Protein AF-A0A955PGL4-F1 (afdb_monomer_lite)

Radius of gyration: 37.54 Å; chains: 1; bounding box: 116×36×56 Å

Foldseek 3Di:
DDDDDPDDDDPPPPPDPDDDDDPVVVVVVVVVVVVVCVVVVVVVVVVVVVVVVVVVVVVVVVVVVVQVVVCVVPVDGPDDPPPPPVVCCVVPPPPPDD

pLDDT: mean 82.37, std 14.71, range [50.62, 97.69]

Secondary structure (DSSP, 8-state):
------------------PPPPHHHHHHHHHHHHHHHHHHHHHHHHHHHHHHHHHHHHHHHHHHHHHHHHHHHHSSPPPPS----GGGGGTS------

Sequence (98 aa):
MRMTAMMRATGSGTTRMKRAFTLIELLIVIAIILILVAIALPNFADALLRSKVTKVMADHRALKTALESYQTDYRDYPYSWSYHPPELNAVFHFPEDG

Structure (mmCIF, N/CA/C/O backbone):
data_AF-A0A955PGL4-F1
#
_entry.id   AF-A0A955PGL4-F1
#
loop_
_atom_site.group_PDB
_atom_site.id
_atom_site.type_symbol
_atom_site.label_atom_id
_atom_site.label_alt_id
_atom_site.label_comp_id
_atom_site.label_asym_id
_atom_site.label_entity_id
_atom_site.label_seq_id
_atom_site.pdbx_PDB_ins_code
_atom_site.Cartn_x
_atom_site.Cartn_y
_atom_site.Cartn_z
_atom_site.occupancy
_atom_site.B_iso_or_equiv
_atom_site.auth_seq_id
_atom_site.auth_comp_id
_atom_site.auth_asym_id
_atom_site.auth_atom_id
_atom_site.pdbx_PDB_model_num
ATOM 1 N N . MET A 1 1 ? -87.167 -10.251 10.950 1.00 50.62 1 MET A N 1
ATOM 2 C CA . MET A 1 1 ? -86.437 -11.028 9.924 1.00 50.62 1 MET A CA 1
ATOM 3 C C . MET A 1 1 ? -85.273 -10.165 9.438 1.00 50.62 1 MET A C 1
ATOM 5 O O . MET A 1 1 ? -85.450 -9.346 8.558 1.00 50.62 1 MET A O 1
ATOM 9 N N . ARG A 1 2 ? -84.255 -9.974 10.288 1.00 63.72 2 ARG A N 1
ATOM 10 C CA . ARG A 1 2 ? -82.922 -10.601 10.177 1.00 63.72 2 ARG A CA 1
ATOM 11 C C . ARG A 1 2 ? -82.340 -10.497 8.764 1.00 63.72 2 ARG A C 1
ATOM 13 O O . ARG A 1 2 ? -82.640 -11.351 7.949 1.00 63.72 2 ARG A O 1
ATOM 20 N N . MET A 1 3 ? -81.472 -9.512 8.543 1.00 55.38 3 MET A N 1
ATOM 21 C CA . MET A 1 3 ? -80.237 -9.682 7.765 1.00 55.38 3 MET A CA 1
ATOM 22 C C . MET A 1 3 ? -79.277 -8.541 8.102 1.00 55.38 3 MET A C 1
ATOM 24 O O . MET A 1 3 ? -79.041 -7.593 7.366 1.00 55.38 3 MET A O 1
ATOM 28 N N . THR A 1 4 ? -78.795 -8.645 9.334 1.00 69.38 4 THR A N 1
ATOM 29 C CA . THR A 1 4 ? -77.580 -8.033 9.852 1.00 69.38 4 THR A CA 1
ATOM 30 C C . THR A 1 4 ? -76.361 -8.582 9.103 1.00 69.38 4 THR A C 1
ATOM 32 O O . THR A 1 4 ? -76.396 -9.709 8.618 1.00 69.38 4 THR A O 1
ATOM 35 N N . ALA A 1 5 ? -75.264 -7.829 9.169 1.00 60.78 5 ALA A N 1
ATOM 36 C CA . ALA A 1 5 ? -73.882 -8.255 8.933 1.00 60.78 5 ALA A CA 1
ATOM 37 C C . ALA A 1 5 ? -73.337 -8.098 7.504 1.00 60.78 5 ALA A C 1
ATOM 39 O O . ALA A 1 5 ? -73.081 -9.061 6.789 1.00 60.78 5 ALA A O 1
ATOM 40 N N . MET A 1 6 ? -72.975 -6.858 7.171 1.00 67.50 6 MET A N 1
ATOM 41 C CA . MET A 1 6 ? -71.765 -6.625 6.385 1.00 67.50 6 MET A CA 1
ATOM 42 C C . MET A 1 6 ? -70.586 -6.601 7.370 1.00 67.50 6 MET A C 1
ATOM 44 O O . MET A 1 6 ? -70.261 -5.578 7.971 1.00 67.50 6 MET A O 1
ATOM 48 N N . MET A 1 7 ? -70.012 -7.779 7.625 1.00 68.31 7 MET A N 1
ATOM 49 C CA . MET A 1 7 ? -68.812 -7.938 8.444 1.00 68.31 7 MET A CA 1
ATOM 50 C C . MET A 1 7 ? -67.618 -7.364 7.675 1.00 68.31 7 MET A C 1
ATOM 52 O O . MET A 1 7 ? -67.117 -7.964 6.726 1.00 68.31 7 MET A O 1
ATOM 56 N N . ARG A 1 8 ? -67.196 -6.159 8.063 1.00 70.12 8 ARG A N 1
ATOM 57 C CA . ARG A 1 8 ? -66.001 -5.484 7.551 1.00 70.12 8 ARG A CA 1
ATOM 58 C C . ARG A 1 8 ? -64.771 -6.303 7.943 1.00 70.12 8 ARG A C 1
ATOM 60 O O . ARG A 1 8 ? -64.515 -6.499 9.126 1.00 70.12 8 ARG A O 1
ATOM 67 N N . ALA A 1 9 ? -64.032 -6.775 6.943 1.00 65.75 9 ALA A N 1
ATOM 68 C CA . ALA A 1 9 ? -62.785 -7.501 7.124 1.00 65.75 9 ALA A CA 1
ATOM 69 C C . ALA A 1 9 ? -61.800 -6.688 7.979 1.00 65.75 9 ALA A C 1
ATOM 71 O O . ALA A 1 9 ? -61.424 -5.563 7.640 1.00 65.75 9 ALA A O 1
ATOM 72 N N . THR A 1 10 ? -61.396 -7.273 9.101 1.00 66.06 10 THR A N 1
ATOM 73 C CA . THR A 1 10 ? -60.362 -6.751 9.988 1.00 66.06 10 THR A CA 1
ATOM 74 C C . THR A 1 10 ? -59.010 -6.938 9.303 1.00 66.06 10 THR A C 1
ATOM 76 O O . THR A 1 10 ? -58.523 -8.059 9.172 1.00 66.06 10 THR A O 1
ATOM 79 N N . GLY A 1 11 ? -58.403 -5.848 8.831 1.00 63.19 11 GLY A N 1
ATOM 80 C CA . GLY A 1 11 ? -57.025 -5.860 8.347 1.00 63.19 11 GLY A CA 1
ATOM 81 C C . GLY A 1 11 ? -56.082 -6.208 9.495 1.00 63.19 11 GLY A C 1
ATOM 82 O O . GLY A 1 11 ? -55.846 -5.383 10.375 1.00 63.19 11 GLY A O 1
ATOM 83 N N . SER A 1 12 ? -55.567 -7.438 9.498 1.00 69.75 12 SER A N 1
ATOM 84 C CA . SER A 1 12 ? -54.499 -7.873 10.398 1.00 69.75 12 SER A CA 1
ATOM 85 C C . SER A 1 12 ? -53.207 -7.157 10.004 1.00 69.75 12 SER A C 1
ATOM 87 O O . SER A 1 12 ? -52.459 -7.601 9.133 1.00 69.75 12 SER A O 1
ATOM 89 N N . GLY A 1 13 ? -52.981 -5.981 10.589 1.00 65.50 13 GLY A N 1
ATOM 90 C CA . GLY A 1 13 ? -51.718 -5.269 10.473 1.00 65.50 13 GLY A CA 1
ATOM 91 C C . GLY A 1 13 ? -50.647 -6.012 11.261 1.00 65.50 13 GLY A C 1
ATOM 92 O O . GLY A 1 13 ? -50.540 -5.842 12.472 1.00 65.50 13 GLY A O 1
ATOM 93 N N . THR A 1 14 ? -49.842 -6.832 10.586 1.00 69.88 14 THR A N 1
ATOM 94 C CA . THR A 1 14 ? -48.615 -7.394 11.160 1.00 69.88 14 THR A CA 1
ATOM 95 C C . THR A 1 14 ? -47.662 -6.248 11.496 1.00 69.88 14 THR A C 1
ATOM 97 O O . THR A 1 14 ? -46.977 -5.717 10.617 1.00 69.88 14 THR A O 1
ATOM 100 N N . THR A 1 15 ? -47.624 -5.833 12.760 1.00 66.62 15 THR A N 1
ATOM 101 C CA . THR A 1 15 ? -46.657 -4.867 13.281 1.00 66.62 15 THR A CA 1
ATOM 102 C C . THR A 1 15 ? -45.268 -5.493 13.225 1.00 66.62 15 THR A C 1
ATOM 104 O O . THR A 1 15 ? -44.841 -6.242 14.100 1.00 66.62 15 THR A O 1
ATOM 107 N N . ARG A 1 16 ? -44.541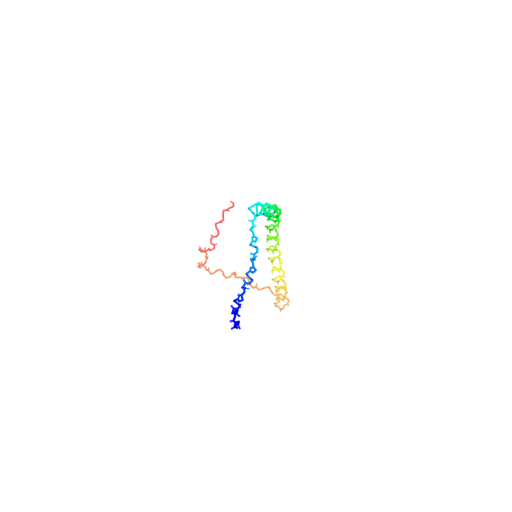 -5.215 12.141 1.00 71.62 16 ARG A N 1
ATOM 108 C CA . ARG A 1 16 ? -43.137 -5.603 12.014 1.00 71.62 16 ARG A CA 1
ATOM 109 C C . ARG A 1 16 ? -42.357 -4.884 13.117 1.00 71.62 16 ARG A C 1
ATOM 111 O O . ARG A 1 16 ? -42.197 -3.666 13.056 1.00 71.62 16 ARG A O 1
ATOM 118 N N . MET A 1 17 ? -41.889 -5.626 14.122 1.00 73.88 17 MET A N 1
ATOM 119 C CA . MET A 1 17 ? -41.023 -5.074 15.164 1.00 73.88 17 MET A CA 1
ATOM 120 C C . MET A 1 17 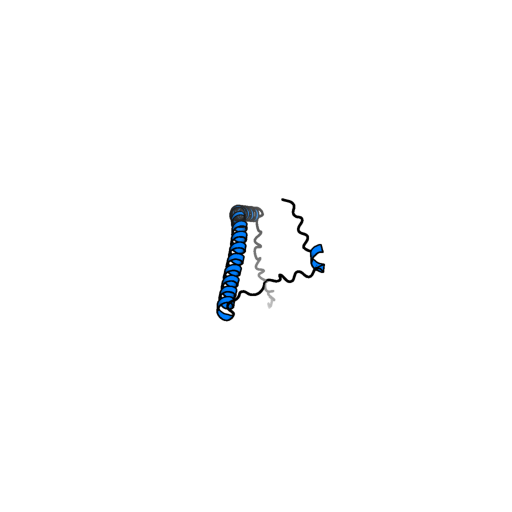? -39.780 -4.470 14.507 1.00 73.88 17 MET A C 1
ATOM 122 O O . MET A 1 17 ? -38.993 -5.175 13.871 1.00 73.88 17 MET A O 1
ATOM 126 N N . LYS A 1 18 ? -39.621 -3.150 14.622 1.00 73.44 18 LYS A N 1
ATOM 127 C CA . LYS A 1 18 ? -38.420 -2.461 14.155 1.00 73.44 18 LYS A CA 1
ATOM 128 C C . LYS A 1 18 ? -37.291 -2.783 15.134 1.00 73.44 18 LYS A C 1
ATOM 130 O O . LYS A 1 18 ? -37.364 -2.404 16.298 1.00 73.44 18 LYS A O 1
ATOM 135 N N . ARG A 1 19 ? -36.267 -3.502 14.669 1.00 78.06 19 ARG A N 1
ATOM 136 C CA . ARG A 1 19 ? -35.024 -3.707 15.425 1.00 78.06 19 ARG A CA 1
ATOM 137 C C . ARG A 1 19 ? -34.266 -2.380 15.452 1.00 78.06 19 ARG A C 1
ATOM 139 O O . ARG A 1 19 ? -33.921 -1.864 14.393 1.00 78.06 19 ARG A O 1
ATOM 146 N N . ALA A 1 20 ? -34.064 -1.820 16.639 1.00 77.75 20 ALA A N 1
ATOM 147 C CA . ALA A 1 20 ? -33.210 -0.657 16.842 1.00 77.75 20 ALA A CA 1
ATOM 148 C C . ALA A 1 20 ? -31.784 -1.137 17.142 1.00 77.75 20 ALA A C 1
ATOM 150 O O . ALA A 1 20 ? -31.603 -2.035 17.960 1.00 77.75 20 ALA A O 1
ATOM 151 N N . PHE A 1 21 ? -30.797 -0.567 16.452 1.00 80.19 21 PHE A N 1
ATOM 152 C CA . PHE A 1 21 ? -29.378 -0.848 16.669 1.00 80.19 21 PHE A CA 1
ATOM 153 C C . PHE A 1 21 ? -28.893 -0.071 17.893 1.00 80.19 21 PHE A C 1
ATOM 155 O O . PHE A 1 21 ? -29.255 1.098 18.062 1.00 80.19 21 PHE A O 1
ATOM 162 N N . THR A 1 22 ? -28.094 -0.696 18.750 1.00 91.81 22 THR A N 1
ATOM 163 C CA . THR A 1 22 ? -27.573 -0.015 19.940 1.00 91.81 22 THR A CA 1
ATOM 164 C C . THR A 1 22 ? -26.276 0.733 19.614 1.00 91.81 22 THR A C 1
ATOM 166 O O . THR A 1 22 ? -25.458 0.276 18.817 1.00 91.81 22 THR A O 1
ATOM 169 N N . LEU A 1 23 ? -26.048 1.894 20.239 1.00 92.12 23 LEU A N 1
ATOM 170 C CA . LEU A 1 23 ? -24.782 2.629 20.073 1.00 92.12 23 LEU A CA 1
ATOM 171 C C . LEU A 1 23 ? -23.580 1.823 20.586 1.00 92.12 23 LEU A C 1
ATOM 173 O O . LEU A 1 23 ? -22.481 1.940 20.052 1.00 92.12 23 LEU A O 1
ATOM 177 N N . ILE A 1 24 ? -23.799 0.978 21.597 1.00 94.62 24 ILE A N 1
ATOM 178 C CA . ILE A 1 24 ? -22.759 0.123 22.169 1.00 94.62 24 ILE A CA 1
ATOM 179 C C . ILE A 1 24 ? -22.340 -1.005 21.217 1.00 94.62 24 ILE A C 1
ATOM 181 O O . ILE A 1 24 ? -21.149 -1.295 21.133 1.00 94.62 24 ILE A O 1
ATOM 185 N N . GLU A 1 25 ? -23.267 -1.586 20.443 1.00 92.25 25 GLU A N 1
ATOM 186 C CA . GLU A 1 25 ? -22.909 -2.541 19.383 1.00 92.25 25 GLU A CA 1
ATOM 187 C C . GLU A 1 25 ? -21.973 -1.900 18.366 1.00 92.25 25 GLU A C 1
ATOM 189 O O . GLU A 1 25 ? -20.937 -2.470 18.033 1.00 92.25 25 GLU A O 1
ATOM 194 N N . LEU A 1 26 ? -22.299 -0.688 17.910 1.00 93.00 26 LEU A N 1
ATOM 195 C CA . LEU A 1 26 ? -21.454 0.013 16.949 1.00 93.00 26 LEU A CA 1
ATOM 196 C C . LEU A 1 26 ? -20.077 0.342 17.546 1.00 93.00 26 LEU A C 1
ATOM 198 O O . LEU A 1 26 ? -19.063 0.193 16.865 1.00 93.00 26 LEU A O 1
ATOM 202 N N . LEU A 1 27 ? -20.034 0.744 18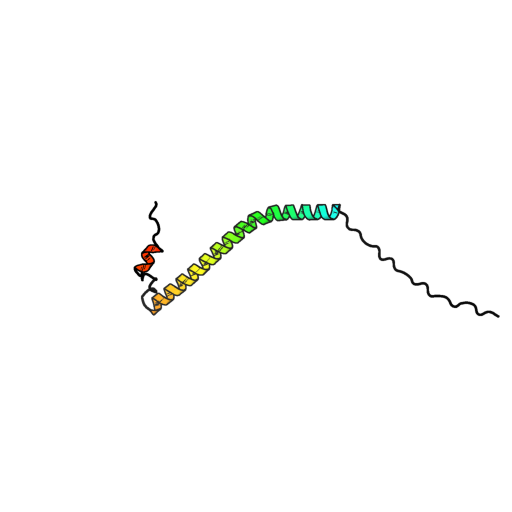.820 1.00 95.69 27 LEU A N 1
ATOM 203 C CA . LEU A 1 27 ? -18.798 1.092 19.523 1.00 95.69 27 LEU A CA 1
ATOM 204 C C . LEU A 1 27 ? -17.827 -0.094 19.615 1.00 95.69 27 LEU A C 1
ATOM 206 O O . LEU A 1 27 ? -16.631 0.059 19.370 1.00 95.69 27 LEU A O 1
ATOM 210 N N . ILE A 1 28 ? -18.334 -1.285 19.933 1.00 96.00 28 ILE A N 1
ATOM 211 C CA . ILE A 1 28 ? -17.504 -2.494 20.016 1.00 96.00 28 ILE A CA 1
ATOM 212 C C . ILE A 1 28 ? -16.985 -2.881 18.627 1.00 96.00 28 ILE A C 1
ATOM 214 O O . ILE A 1 28 ? -15.820 -3.254 18.484 1.00 96.00 28 ILE A O 1
ATOM 218 N N . VAL A 1 29 ? -17.810 -2.738 17.586 1.00 96.06 29 VAL A N 1
ATOM 219 C CA . VAL A 1 29 ? -17.404 -3.042 16.206 1.00 96.06 29 VAL A CA 1
ATOM 220 C C . VAL A 1 29 ? -16.252 -2.145 15.760 1.00 96.06 29 VAL A C 1
ATOM 222 O O . VAL A 1 29 ? -15.243 -2.654 15.270 1.00 96.06 29 VAL A O 1
ATOM 225 N N . ILE A 1 30 ? -16.350 -0.829 15.970 1.00 97.19 30 ILE A N 1
ATOM 226 C CA . ILE A 1 30 ? -15.255 0.076 15.595 1.00 97.19 30 ILE A CA 1
ATOM 227 C C . ILE A 1 30 ? -13.997 -0.183 16.429 1.00 97.19 30 ILE A C 1
ATOM 229 O O . ILE A 1 30 ? -12.899 -0.122 15.884 1.00 97.19 30 ILE A O 1
ATOM 233 N N . ALA A 1 31 ? -14.135 -0.546 17.709 1.00 97.19 31 ALA A N 1
ATOM 234 C CA . ALA A 1 31 ? -12.994 -0.890 18.552 1.00 97.19 31 ALA A CA 1
ATOM 235 C C . ALA A 1 31 ? -12.221 -2.095 17.988 1.00 97.19 31 ALA A C 1
ATOM 237 O O . ALA A 1 31 ? -10.997 -2.045 17.874 1.00 97.19 31 ALA A O 1
ATOM 238 N N . ILE A 1 32 ? -12.927 -3.145 17.559 1.00 97.25 32 ILE A N 1
ATOM 239 C CA . ILE A 1 32 ? -12.301 -4.325 16.947 1.00 97.25 32 ILE A CA 1
ATOM 240 C C . ILE A 1 32 ? -11.650 -3.965 15.604 1.00 97.25 32 ILE A C 1
ATOM 242 O O . ILE A 1 32 ? -10.512 -4.364 15.356 1.00 97.25 32 ILE A O 1
ATOM 246 N N . ILE A 1 33 ? -12.322 -3.176 14.755 1.00 97.38 33 ILE A N 1
ATOM 247 C CA . ILE A 1 33 ? -11.760 -2.730 13.467 1.00 97.38 33 ILE A CA 1
ATOM 248 C C . ILE A 1 33 ? -10.448 -1.964 13.685 1.00 97.38 33 ILE A C 1
ATOM 250 O O . ILE A 1 33 ? -9.473 -2.222 12.983 1.00 97.38 33 ILE A O 1
ATOM 254 N N . LEU A 1 34 ? -10.391 -1.070 14.676 1.00 97.62 34 LEU A N 1
ATOM 255 C CA . LEU A 1 34 ? -9.185 -0.297 14.979 1.00 97.62 34 LEU A CA 1
ATOM 256 C C . LEU A 1 34 ? -8.020 -1.185 15.435 1.00 97.62 34 LEU A C 1
ATOM 258 O O . LEU A 1 34 ? -6.891 -0.953 15.005 1.00 97.62 34 LEU A O 1
ATOM 262 N N . ILE A 1 35 ? -8.282 -2.226 16.232 1.00 96.81 35 ILE A N 1
ATOM 263 C CA . ILE A 1 35 ? -7.255 -3.201 16.638 1.00 96.81 35 ILE A CA 1
ATOM 264 C C . ILE A 1 35 ? -6.696 -3.936 15.411 1.00 96.81 35 ILE A C 1
ATOM 266 O O . ILE A 1 35 ? -5.480 -4.048 15.257 1.00 96.81 35 ILE A O 1
ATOM 270 N N . LEU A 1 36 ? -7.569 -4.400 14.510 1.00 97.12 36 LEU A N 1
ATOM 271 C CA . LEU A 1 36 ? -7.148 -5.095 13.289 1.00 97.12 36 LEU A CA 1
ATOM 272 C C . LEU A 1 36 ? -6.326 -4.181 12.370 1.00 97.12 36 LEU A C 1
ATOM 274 O O . LEU A 1 36 ? -5.272 -4.582 11.878 1.00 97.12 36 LEU A O 1
ATOM 278 N N . VAL A 1 37 ? -6.785 -2.946 12.163 1.00 96.62 37 VAL A N 1
ATOM 279 C CA . VAL A 1 37 ? -6.119 -1.949 11.312 1.00 96.62 37 VAL A CA 1
ATOM 280 C C . VAL A 1 37 ? -4.751 -1.562 11.875 1.00 96.62 37 VAL A C 1
ATOM 282 O O . VAL A 1 37 ? -3.793 -1.474 11.108 1.00 96.62 37 VAL A O 1
ATOM 285 N N . ALA A 1 38 ? -4.629 -1.398 13.196 1.00 95.62 38 ALA A N 1
ATOM 286 C CA . ALA A 1 38 ? -3.360 -1.074 13.846 1.00 95.62 38 ALA A CA 1
ATOM 287 C C . ALA A 1 38 ? -2.271 -2.130 13.583 1.00 95.62 38 ALA A C 1
ATOM 289 O O . ALA A 1 38 ? -1.110 -1.776 13.394 1.00 95.62 38 ALA A O 1
ATOM 290 N N . ILE A 1 39 ? -2.643 -3.413 13.523 1.00 94.81 39 ILE A N 1
ATOM 291 C CA . ILE A 1 39 ? -1.710 -4.512 13.226 1.00 94.81 39 ILE A CA 1
ATOM 292 C C . ILE A 1 39 ? -1.484 -4.657 11.711 1.00 94.81 39 ILE A C 1
ATOM 294 O O . ILE A 1 39 ? -0.370 -4.940 11.271 1.00 94.81 39 ILE A O 1
ATOM 298 N N . ALA A 1 40 ? -2.519 -4.454 10.892 1.00 95.00 40 ALA A N 1
ATOM 299 C CA . ALA A 1 40 ? -2.458 -4.691 9.449 1.00 95.00 40 ALA A CA 1
ATOM 300 C C . ALA A 1 40 ? -1.726 -3.588 8.661 1.00 95.00 40 ALA A C 1
ATOM 302 O O . ALA A 1 40 ? -0.974 -3.895 7.731 1.00 95.00 40 ALA A O 1
ATOM 303 N N . LEU A 1 41 ? -1.926 -2.314 9.014 1.00 93.38 41 LEU A N 1
ATOM 304 C CA . LEU A 1 41 ? -1.345 -1.173 8.297 1.00 93.38 41 LEU A CA 1
ATOM 305 C C . LEU A 1 41 ? 0.191 -1.158 8.210 1.00 93.38 41 LEU A C 1
ATOM 307 O O . LEU A 1 41 ? 0.685 -0.925 7.103 1.00 93.38 41 LEU A O 1
ATOM 311 N N . PRO A 1 42 ? 0.970 -1.394 9.288 1.00 89.31 42 PRO A N 1
ATOM 312 C CA . PRO A 1 42 ? 2.430 -1.338 9.188 1.00 89.31 42 PRO A CA 1
ATOM 313 C C . PRO A 1 42 ? 2.971 -2.373 8.193 1.00 89.31 42 PRO A C 1
ATOM 315 O O . PRO A 1 42 ? 3.784 -2.046 7.333 1.00 89.31 42 PRO A O 1
ATOM 318 N N . ASN A 1 43 ? 2.439 -3.598 8.224 1.00 94.19 43 ASN A N 1
ATOM 319 C CA . ASN A 1 43 ? 2.822 -4.654 7.287 1.00 94.19 43 ASN A CA 1
ATOM 320 C C . ASN A 1 43 ? 2.403 -4.342 5.836 1.00 94.19 43 ASN A C 1
ATOM 322 O O . ASN A 1 43 ? 3.085 -4.729 4.886 1.00 94.19 43 ASN A O 1
ATOM 326 N N . PHE A 1 44 ? 1.289 -3.631 5.643 1.00 93.50 44 PHE A N 1
ATOM 327 C CA . PHE A 1 44 ? 0.804 -3.268 4.312 1.00 93.50 44 PHE A CA 1
ATOM 328 C C . PHE A 1 44 ? 1.752 -2.304 3.582 1.00 93.50 44 PHE A C 1
ATOM 330 O O . PHE A 1 44 ? 2.019 -2.496 2.394 1.00 93.50 44 PHE A O 1
ATOM 337 N N . ALA A 1 45 ? 2.308 -1.307 4.278 1.00 90.81 45 ALA A N 1
ATOM 338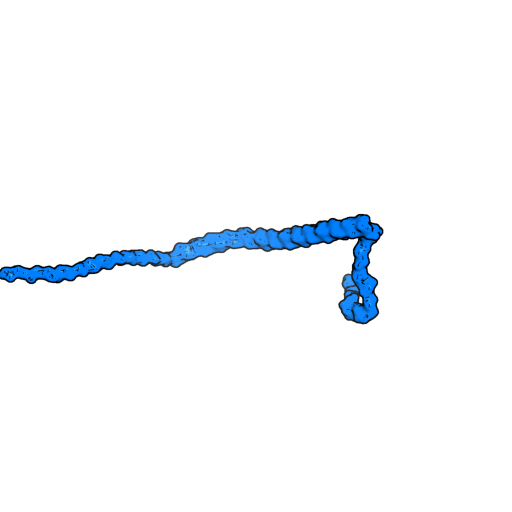 C CA . ALA A 1 45 ? 3.257 -0.364 3.682 1.00 90.81 45 ALA A CA 1
ATOM 339 C C . ALA A 1 45 ? 4.533 -1.067 3.178 1.00 90.81 45 ALA A C 1
ATOM 341 O O . ALA A 1 45 ? 4.954 -0.855 2.037 1.00 90.81 45 ALA A O 1
ATOM 342 N N . ASP A 1 46 ? 5.092 -1.972 3.982 1.00 92.50 46 ASP A N 1
ATOM 343 C CA . ASP A 1 46 ? 6.264 -2.766 3.602 1.00 92.50 46 ASP A CA 1
ATOM 344 C C . ASP A 1 46 ? 5.970 -3.701 2.425 1.00 92.50 46 ASP A C 1
ATOM 346 O O . ASP A 1 46 ? 6.786 -3.836 1.508 1.00 92.50 46 ASP A O 1
ATOM 350 N N . ALA A 1 47 ? 4.788 -4.323 2.404 1.00 94.50 47 ALA A N 1
ATOM 351 C CA . ALA A 1 47 ? 4.359 -5.163 1.291 1.00 94.50 47 ALA A CA 1
ATOM 352 C C . ALA A 1 47 ? 4.259 -4.369 -0.025 1.00 94.50 47 ALA A C 1
ATOM 354 O O . ALA A 1 47 ? 4.669 -4.867 -1.077 1.00 94.50 47 ALA A O 1
ATOM 355 N N . LEU A 1 48 ? 3.782 -3.119 0.023 1.00 95.12 48 LEU A N 1
ATOM 356 C CA . LEU A 1 48 ? 3.745 -2.230 -1.143 1.00 95.12 48 LEU A CA 1
ATOM 357 C C . LEU A 1 48 ? 5.144 -1.846 -1.636 1.00 95.12 48 LEU A C 1
ATOM 359 O O . LEU A 1 48 ? 5.378 -1.783 -2.842 1.00 95.12 48 LEU A O 1
ATOM 363 N N . LEU A 1 49 ? 6.089 -1.584 -0.734 1.00 95.56 49 LEU A N 1
ATOM 364 C CA . LEU A 1 49 ? 7.471 -1.301 -1.130 1.00 95.56 49 LEU A CA 1
ATOM 365 C C . LEU A 1 49 ? 8.122 -2.530 -1.770 1.00 95.56 49 LEU A C 1
ATOM 367 O O . LEU A 1 49 ? 8.711 -2.431 -2.849 1.00 95.56 49 LEU A O 1
ATOM 371 N N . ARG A 1 50 ? 7.951 -3.707 -1.163 1.00 95.12 50 ARG A N 1
ATOM 372 C CA . ARG A 1 50 ? 8.457 -4.974 -1.709 1.00 95.12 50 ARG A CA 1
ATOM 373 C C . ARG A 1 50 ? 7.846 -5.291 -3.070 1.00 95.12 50 ARG A C 1
ATOM 375 O O . ARG A 1 50 ? 8.572 -5.751 -3.951 1.00 95.12 50 ARG A O 1
ATOM 382 N N . SER A 1 51 ? 6.555 -5.023 -3.279 1.00 96.00 51 SER A N 1
ATOM 383 C CA . SER A 1 51 ? 5.911 -5.247 -4.579 1.00 96.00 51 SER A CA 1
ATOM 384 C C . SER A 1 51 ? 6.468 -4.316 -5.659 1.00 96.00 51 SER A C 1
ATOM 386 O O . SER A 1 51 ? 6.766 -4.780 -6.760 1.00 96.00 51 SER A O 1
ATOM 388 N N . LYS A 1 52 ? 6.714 -3.039 -5.335 1.00 96.81 52 LYS A N 1
ATOM 389 C CA . LYS A 1 52 ? 7.367 -2.081 -6.245 1.00 96.81 52 LYS A CA 1
ATOM 390 C C . LYS A 1 52 ? 8.780 -2.522 -6.619 1.00 96.81 52 LYS A C 1
ATOM 392 O O . LYS A 1 52 ? 9.101 -2.561 -7.803 1.00 96.81 52 LYS A O 1
ATOM 397 N N . VAL A 1 53 ? 9.600 -2.902 -5.637 1.00 97.19 53 VAL A N 1
ATOM 398 C CA . VAL A 1 53 ? 10.964 -3.401 -5.890 1.00 97.19 53 VAL A CA 1
ATOM 399 C C . VAL A 1 53 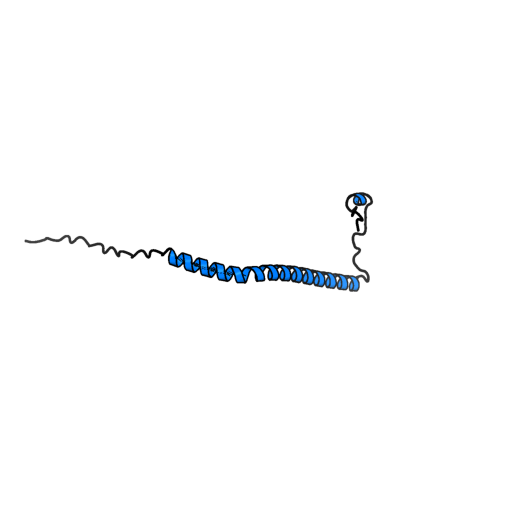? 10.921 -4.667 -6.743 1.00 97.19 53 VAL A C 1
ATOM 401 O O . VAL A 1 53 ? 11.650 -4.774 -7.722 1.00 97.19 53 VAL A O 1
ATOM 404 N N . THR A 1 54 ? 10.025 -5.603 -6.426 1.00 97.38 54 THR A N 1
ATOM 405 C CA . THR A 1 54 ? 9.863 -6.845 -7.195 1.00 97.38 54 THR A CA 1
ATOM 406 C C . THR A 1 54 ? 9.481 -6.561 -8.645 1.00 97.38 54 THR A C 1
ATOM 408 O O . THR A 1 54 ? 10.037 -7.182 -9.548 1.00 97.38 54 THR A O 1
ATOM 411 N N . LYS A 1 55 ? 8.585 -5.595 -8.879 1.00 97.19 55 LYS A N 1
ATOM 412 C CA . LYS A 1 55 ? 8.201 -5.165 -10.225 1.00 97.19 55 LYS A CA 1
ATOM 413 C C . LYS A 1 55 ? 9.397 -4.612 -10.999 1.00 97.19 55 LYS A C 1
ATOM 415 O O . LYS A 1 55 ? 9.685 -5.106 -12.080 1.00 97.19 55 LYS A O 1
ATOM 420 N N . VAL A 1 56 ? 10.138 -3.670 -10.417 1.00 97.38 56 VAL A N 1
ATOM 421 C CA . VAL A 1 56 ? 11.330 -3.089 -11.063 1.00 97.38 56 VAL A CA 1
ATOM 422 C C . VAL A 1 56 ? 12.377 -4.163 -11.368 1.00 97.38 56 VAL A C 1
ATOM 424 O O . VAL A 1 56 ? 12.974 -4.162 -12.439 1.00 97.38 56 VAL A O 1
ATOM 427 N N . MET A 1 57 ? 12.575 -5.122 -10.462 1.00 97.38 57 MET A N 1
ATOM 428 C CA . MET A 1 57 ? 13.496 -6.240 -10.688 1.00 97.38 57 MET A CA 1
ATOM 429 C C . MET A 1 57 ? 13.026 -7.164 -11.816 1.00 97.38 57 MET A C 1
ATOM 431 O O . MET A 1 57 ? 13.855 -7.670 -12.573 1.00 97.38 57 MET A O 1
ATOM 435 N N . ALA A 1 58 ? 11.717 -7.390 -11.950 1.00 97.69 58 ALA A N 1
ATOM 436 C CA . ALA A 1 58 ? 11.154 -8.139 -13.069 1.00 97.69 58 ALA A CA 1
ATOM 437 C C . ALA A 1 58 ? 11.354 -7.391 -14.396 1.00 97.69 58 ALA A C 1
ATOM 439 O O . ALA A 1 58 ? 11.833 -7.992 -15.358 1.00 97.69 58 ALA A O 1
ATOM 440 N N . ASP A 1 59 ? 11.090 -6.084 -14.412 1.00 97.19 59 ASP A N 1
ATOM 441 C CA . ASP A 1 59 ? 11.296 -5.225 -15.581 1.00 97.19 59 ASP A CA 1
ATOM 442 C C . ASP A 1 59 ? 12.779 -5.227 -16.005 1.00 97.19 59 ASP A C 1
ATOM 444 O O . ASP A 1 59 ? 13.093 -5.433 -17.176 1.00 97.19 59 ASP A O 1
ATOM 448 N N . HIS A 1 60 ? 13.717 -5.123 -15.056 1.00 96.50 60 HIS A N 1
ATOM 449 C CA . HIS A 1 60 ? 15.156 -5.218 -15.334 1.00 96.50 60 HIS A CA 1
ATOM 450 C C . HIS A 1 60 ? 15.568 -6.563 -15.937 1.00 96.50 60 HIS A C 1
ATOM 452 O O . HIS A 1 60 ? 16.396 -6.604 -16.846 1.00 96.50 60 HIS A O 1
ATOM 458 N N . ARG A 1 61 ? 15.012 -7.675 -15.445 1.00 96.75 61 ARG A N 1
ATOM 459 C CA . ARG A 1 61 ? 15.284 -9.007 -16.011 1.00 96.75 61 ARG A CA 1
ATOM 460 C C . ARG A 1 61 ? 14.748 -9.120 -17.434 1.00 96.75 61 ARG A C 1
ATOM 462 O O . ARG A 1 61 ? 15.435 -9.682 -18.287 1.00 96.75 61 ARG A O 1
ATOM 469 N N . ALA A 1 62 ? 13.564 -8.566 -17.696 1.00 97.06 62 ALA A N 1
ATOM 470 C CA . ALA A 1 62 ? 12.986 -8.522 -19.034 1.00 97.06 62 ALA A CA 1
ATOM 471 C C . ALA A 1 62 ? 13.862 -7.700 -19.992 1.00 97.06 62 ALA A C 1
ATOM 473 O O . ALA A 1 62 ? 14.203 -8.183 -21.070 1.00 97.06 62 ALA A O 1
ATOM 474 N N . LEU A 1 63 ? 14.310 -6.512 -19.568 1.00 95.12 63 LEU A N 1
ATOM 475 C CA . LEU A 1 63 ? 15.227 -5.675 -20.348 1.00 95.12 63 LEU A CA 1
ATOM 476 C C . LEU A 1 63 ? 16.560 -6.374 -20.606 1.00 95.12 63 LEU A C 1
ATOM 478 O O . LEU A 1 63 ? 17.007 -6.419 -21.746 1.00 95.12 63 LEU A O 1
ATOM 482 N N . LYS A 1 64 ? 17.176 -6.964 -19.577 1.00 94.44 64 LYS A N 1
ATOM 483 C CA . LYS A 1 64 ? 18.422 -7.723 -19.725 1.00 94.44 64 LYS A CA 1
ATOM 484 C C . LYS A 1 64 ? 18.271 -8.833 -20.766 1.00 94.44 64 LYS A C 1
ATOM 486 O O . LYS A 1 64 ? 19.100 -8.932 -21.659 1.00 94.44 64 LYS A O 1
ATOM 491 N N . THR A 1 65 ? 17.192 -9.607 -20.684 1.00 96.31 65 THR A N 1
ATOM 492 C CA . THR A 1 65 ? 16.912 -10.688 -21.642 1.00 96.31 65 THR A CA 1
ATOM 493 C C . THR A 1 65 ? 16.757 -10.143 -23.064 1.00 96.31 65 THR A C 1
ATOM 495 O O . THR A 1 65 ? 17.305 -10.705 -24.007 1.00 96.31 65 THR A O 1
ATOM 498 N N . ALA A 1 66 ? 16.051 -9.021 -23.230 1.00 93.50 66 ALA A N 1
ATOM 499 C CA . ALA A 1 66 ? 15.895 -8.374 -24.531 1.00 93.50 66 ALA A CA 1
ATOM 500 C C . ALA A 1 66 ? 17.235 -7.869 -25.094 1.00 93.50 66 ALA A C 1
ATOM 502 O O . ALA A 1 66 ? 17.504 -8.033 -26.281 1.00 93.50 66 ALA A O 1
ATOM 503 N N . LEU A 1 67 ? 18.093 -7.298 -24.244 1.00 92.62 67 LEU A N 1
ATOM 504 C CA . LEU A 1 67 ? 19.427 -6.837 -24.628 1.00 92.62 67 LEU A CA 1
ATOM 505 C C . LEU A 1 67 ? 20.354 -8.000 -24.997 1.00 92.62 67 LEU A C 1
ATOM 507 O O . LEU A 1 67 ? 21.071 -7.906 -25.988 1.00 92.62 67 LEU A O 1
ATOM 511 N N . GLU A 1 68 ? 20.322 -9.101 -24.245 1.00 93.06 68 GLU A N 1
ATOM 512 C CA . GLU A 1 68 ? 21.080 -10.321 -24.557 1.00 93.06 68 GLU A CA 1
ATOM 513 C C . GLU A 1 68 ? 20.618 -10.944 -25.883 1.00 93.06 68 GLU A C 1
ATOM 515 O O . GLU A 1 68 ? 21.448 -11.370 -26.690 1.00 93.06 68 GLU A O 1
ATOM 520 N N . SER A 1 69 ? 19.307 -10.938 -26.153 1.00 93.94 69 SER A N 1
ATOM 521 C CA . SER A 1 69 ? 18.755 -11.359 -27.447 1.00 93.94 69 SER A CA 1
ATOM 522 C C . SER A 1 69 ? 19.255 -10.463 -28.579 1.00 93.94 69 SER A C 1
ATOM 524 O O . SER A 1 69 ? 19.763 -10.964 -29.577 1.00 93.94 69 SER A O 1
ATOM 526 N N . TYR A 1 70 ? 19.192 -9.140 -28.404 1.00 92.00 70 TYR A N 1
ATOM 527 C CA . TYR A 1 70 ? 19.677 -8.190 -29.403 1.00 92.00 70 TYR A CA 1
ATOM 528 C C . TYR A 1 70 ? 21.178 -8.363 -29.672 1.00 92.00 70 TYR A C 1
ATOM 530 O O . TYR A 1 70 ? 21.598 -8.406 -30.826 1.00 92.00 70 TYR A O 1
ATOM 538 N N . GLN A 1 71 ? 21.990 -8.524 -28.624 1.00 91.06 71 GLN A N 1
ATOM 539 C CA . GLN A 1 71 ? 23.422 -8.775 -28.776 1.00 91.06 71 GLN A CA 1
ATOM 540 C C . GLN A 1 71 ? 23.691 -10.084 -29.523 1.00 91.06 71 GLN A C 1
ATOM 542 O O . GLN A 1 71 ? 24.623 -10.153 -30.321 1.00 91.06 71 GLN A O 1
ATOM 547 N N . THR A 1 72 ? 22.887 -11.119 -29.286 1.00 93.75 72 THR A N 1
ATOM 548 C CA . THR A 1 72 ? 23.021 -12.398 -29.993 1.00 93.75 72 THR A CA 1
ATOM 549 C C . THR A 1 72 ? 22.757 -12.233 -31.492 1.00 93.75 72 THR A C 1
ATOM 551 O O . THR A 1 72 ? 23.513 -12.769 -32.303 1.00 93.75 72 THR A O 1
ATOM 554 N N . ASP A 1 73 ? 21.750 -11.439 -31.859 1.00 94.06 73 ASP A N 1
ATOM 555 C CA . ASP A 1 73 ? 21.337 -11.238 -33.251 1.00 94.06 73 ASP A CA 1
ATOM 556 C C . ASP A 1 73 ? 22.257 -10.268 -34.014 1.00 94.06 73 ASP A C 1
ATOM 558 O O . ASP A 1 73 ? 22.627 -10.519 -35.164 1.00 94.06 73 ASP A O 1
ATOM 562 N N . TYR A 1 74 ? 22.656 -9.166 -33.375 1.00 89.00 74 TYR A N 1
ATOM 563 C CA . TYR A 1 74 ? 23.363 -8.049 -34.017 1.00 89.00 74 TYR A CA 1
ATOM 564 C C . TYR A 1 74 ? 24.840 -7.937 -33.625 1.00 89.00 74 TYR A C 1
ATOM 566 O O . TYR A 1 74 ? 25.558 -7.104 -34.177 1.00 89.00 74 TYR A O 1
ATOM 574 N N . ARG A 1 75 ? 25.321 -8.790 -32.708 1.00 86.81 75 ARG A N 1
ATOM 575 C CA . ARG A 1 75 ? 26.701 -8.812 -32.172 1.00 86.81 75 ARG A CA 1
ATOM 576 C C . ARG A 1 75 ? 27.148 -7.510 -31.501 1.00 86.81 75 ARG A C 1
ATOM 578 O O . ARG A 1 75 ? 28.335 -7.347 -31.229 1.00 86.81 75 ARG A O 1
ATOM 585 N N . ASP A 1 76 ? 26.205 -6.626 -31.203 1.00 83.62 76 ASP A N 1
ATOM 586 C CA . ASP A 1 76 ? 26.409 -5.341 -30.543 1.00 83.62 76 ASP A CA 1
ATOM 587 C C . ASP A 1 76 ? 25.205 -5.045 -29.634 1.00 83.62 76 ASP A C 1
ATOM 589 O O . ASP A 1 76 ? 24.141 -5.637 -29.817 1.00 83.62 76 ASP A O 1
ATOM 593 N N . TYR A 1 77 ? 25.351 -4.160 -28.649 1.00 82.38 77 TYR A N 1
ATOM 594 C CA . TYR A 1 77 ? 24.216 -3.679 -27.850 1.00 82.38 77 TYR A CA 1
ATOM 595 C C . TYR A 1 77 ? 23.548 -2.473 -28.534 1.00 82.38 77 TYR A C 1
ATOM 597 O O . TYR A 1 77 ? 24.201 -1.768 -29.303 1.00 82.38 77 TYR A O 1
ATOM 605 N N . PRO A 1 78 ? 22.255 -2.193 -28.278 1.00 81.19 78 PRO A N 1
ATOM 606 C CA . PRO A 1 78 ? 21.613 -1.002 -28.821 1.00 81.19 78 PRO A CA 1
ATOM 607 C C . PRO A 1 78 ? 22.350 0.248 -28.332 1.00 81.19 78 PRO A C 1
ATOM 609 O O . PRO A 1 78 ? 22.593 0.387 -27.131 1.00 81.19 78 PRO A O 1
ATOM 612 N N . TYR A 1 79 ? 22.685 1.165 -29.242 1.00 72.88 79 TYR A N 1
ATOM 613 C CA . TYR A 1 79 ? 23.296 2.439 -28.874 1.00 72.88 79 TYR A CA 1
ATOM 614 C C . TYR A 1 79 ? 22.389 3.174 -27.879 1.00 72.88 79 TYR A C 1
ATOM 616 O O . TYR A 1 79 ? 21.223 3.450 -28.167 1.00 72.88 79 TYR A O 1
ATOM 624 N N . SER A 1 80 ? 22.916 3.496 -26.695 1.00 69.19 80 SER A N 1
ATOM 625 C CA . SER A 1 80 ? 22.274 4.470 -25.816 1.00 69.19 80 SER A CA 1
ATOM 626 C C . SER A 1 80 ? 22.296 5.841 -26.490 1.00 69.19 80 SER A C 1
ATOM 628 O O . SER A 1 80 ? 23.155 6.108 -27.328 1.00 69.19 80 SER A O 1
ATOM 630 N N . TRP A 1 81 ? 21.361 6.714 -26.114 1.00 56.28 81 TRP A N 1
ATOM 631 C CA . TRP A 1 81 ? 21.200 8.100 -26.571 1.00 56.28 81 TRP A CA 1
ATOM 632 C C . TRP A 1 81 ? 22.390 9.020 -26.222 1.00 56.28 81 TRP A C 1
ATOM 634 O O . TRP A 1 81 ? 22.220 10.104 -25.683 1.00 56.28 81 TRP A O 1
ATOM 644 N N . SER A 1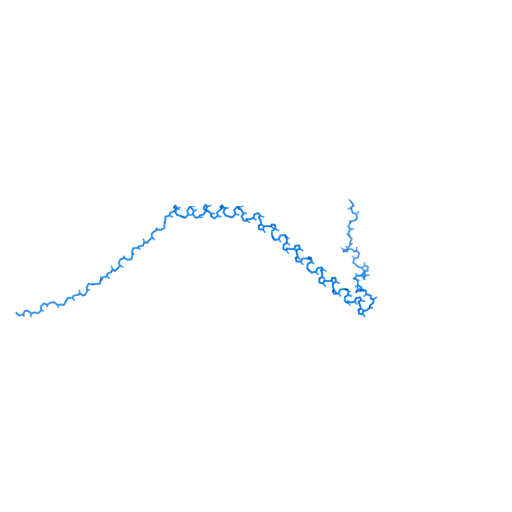 82 ? 23.615 8.618 -26.542 1.00 58.22 82 SER A N 1
ATOM 645 C CA . SER A 1 82 ? 24.830 9.426 -26.457 1.00 58.22 82 SER A CA 1
ATOM 646 C C . SER A 1 82 ? 25.011 10.289 -27.711 1.00 58.22 82 SER A C 1
ATOM 648 O O . SER A 1 82 ? 26.130 10.638 -28.075 1.00 58.22 82 SER A O 1
ATOM 650 N N . TYR A 1 83 ? 23.910 10.659 -28.372 1.00 60.66 83 TYR A N 1
ATOM 651 C CA . TYR A 1 83 ? 23.867 11.892 -29.143 1.00 60.66 83 TYR A CA 1
ATOM 652 C C . TYR A 1 83 ? 23.517 12.989 -28.137 1.00 60.66 83 TYR A C 1
ATOM 654 O O . TYR A 1 83 ? 22.356 13.153 -27.775 1.00 60.66 83 TYR A O 1
ATOM 662 N N . HIS A 1 84 ? 24.537 13.668 -27.612 1.00 61.88 84 HIS A N 1
ATOM 663 C CA . HIS A 1 84 ? 24.382 14.886 -26.820 1.00 61.88 84 HIS A CA 1
ATOM 664 C C . HIS A 1 84 ? 24.420 16.053 -27.815 1.00 61.88 84 HIS A C 1
ATOM 666 O O . HIS A 1 84 ? 25.511 16.505 -28.175 1.00 61.88 84 HIS A O 1
ATOM 672 N N . PRO A 1 85 ? 23.280 16.508 -28.361 1.00 62.25 85 PRO A N 1
ATOM 673 C CA . PRO A 1 85 ? 23.292 17.720 -29.154 1.00 62.25 85 PRO A CA 1
ATOM 674 C C . PRO A 1 85 ? 23.756 18.878 -28.249 1.00 62.25 85 PRO A C 1
ATOM 676 O O . PRO A 1 85 ? 23.335 18.950 -27.088 1.00 62.25 85 PRO A O 1
ATOM 679 N N . PRO A 1 86 ? 24.643 19.767 -28.733 1.00 66.00 86 PRO A N 1
ATOM 680 C CA . PRO A 1 86 ? 25.244 20.811 -27.906 1.00 66.00 86 PRO A CA 1
ATOM 681 C C . PRO A 1 86 ? 24.210 21.727 -27.228 1.00 66.00 86 PRO A C 1
ATOM 683 O O . PRO A 1 86 ? 24.494 22.269 -26.161 1.00 66.00 86 PRO A O 1
ATOM 686 N N . GLU A 1 87 ? 22.995 21.850 -27.779 1.00 66.12 87 GLU A N 1
ATOM 687 C CA . GLU A 1 87 ? 21.876 22.570 -27.154 1.00 66.12 87 GLU A CA 1
ATOM 688 C C . GLU A 1 87 ? 21.371 21.984 -25.819 1.00 66.12 87 GLU A C 1
ATOM 690 O O . GLU A 1 87 ? 20.781 22.717 -25.024 1.00 66.12 87 GLU A O 1
ATOM 695 N N . LEU A 1 88 ? 21.612 20.702 -25.520 1.00 64.88 88 LEU A N 1
ATOM 696 C CA . LEU A 1 88 ? 21.151 20.064 -24.276 1.00 64.88 88 LEU A CA 1
ATOM 697 C C . LEU A 1 88 ? 22.160 20.163 -23.120 1.00 64.88 88 LEU A C 1
ATOM 699 O O . LEU A 1 88 ? 21.822 19.798 -21.992 1.00 64.88 88 LEU A O 1
ATOM 703 N N . ASN A 1 89 ? 23.351 20.735 -23.350 1.00 65.62 89 ASN A N 1
ATOM 704 C CA . ASN A 1 89 ? 24.325 21.009 -22.282 1.00 65.62 89 ASN A CA 1
ATOM 705 C C . ASN A 1 89 ? 23.764 21.931 -21.185 1.00 65.62 89 ASN A C 1
ATOM 707 O O . ASN A 1 89 ? 24.203 21.853 -20.043 1.00 65.62 89 ASN A O 1
ATOM 711 N N . ALA A 1 90 ? 22.781 22.777 -21.508 1.00 65.00 90 ALA A N 1
ATOM 712 C CA . ALA A 1 90 ? 22.116 23.645 -20.536 1.00 65.00 90 ALA A CA 1
ATOM 713 C C . ALA A 1 90 ? 21.028 22.929 -19.708 1.00 65.00 90 ALA A C 1
ATOM 715 O O . ALA A 1 90 ? 20.637 23.430 -18.658 1.00 65.00 90 ALA A O 1
ATOM 716 N N . VAL A 1 91 ? 20.528 21.777 -20.172 1.00 66.75 91 VAL A N 1
ATOM 717 C CA . VAL A 1 91 ? 19.447 21.010 -19.519 1.00 66.75 91 VAL A CA 1
ATOM 718 C C . VAL A 1 91 ? 20.012 19.909 -18.624 1.00 66.75 91 VAL A C 1
ATOM 720 O O . VAL A 1 91 ? 19.478 19.653 -17.549 1.00 66.75 91 VAL A O 1
ATOM 723 N N . PHE A 1 92 ? 21.115 19.290 -19.045 1.00 65.75 92 PHE A N 1
ATOM 724 C CA . PHE A 1 92 ? 21.827 18.252 -18.295 1.00 65.75 92 PHE A CA 1
ATOM 725 C C . PHE A 1 92 ? 23.062 18.791 -17.564 1.00 65.75 92 PHE A C 1
ATOM 727 O O . PHE A 1 92 ? 24.001 18.041 -17.309 1.00 65.75 92 PHE A O 1
ATOM 734 N N . HIS A 1 93 ? 23.083 20.085 -17.222 1.00 64.25 93 HIS A N 1
ATOM 735 C CA . HIS A 1 93 ? 24.061 20.608 -16.273 1.00 64.25 93 HIS A CA 1
ATOM 736 C C . HIS A 1 93 ? 23.712 20.072 -14.882 1.00 64.25 93 HIS A C 1
ATOM 738 O O . HIS A 1 93 ? 23.042 20.730 -14.089 1.00 64.25 93 HIS A O 1
ATOM 744 N N . PHE A 1 94 ? 24.102 18.826 -14.629 1.00 65.75 94 PHE A N 1
ATOM 745 C CA . PHE A 1 94 ? 24.137 18.268 -13.292 1.00 65.75 94 PHE A CA 1
ATOM 746 C C . PHE A 1 94 ? 25.207 19.056 -12.539 1.00 65.75 94 PHE A C 1
ATOM 748 O O . PHE A 1 94 ? 26.362 19.051 -12.974 1.00 65.75 94 PHE A O 1
ATOM 755 N N . PRO A 1 95 ? 24.840 19.813 -11.497 1.00 65.25 95 PRO A N 1
ATOM 756 C CA . PRO A 1 95 ? 25.843 20.454 -10.680 1.00 65.25 95 PRO A CA 1
ATOM 757 C C . PRO A 1 95 ? 26.691 19.332 -10.056 1.00 65.25 95 PRO A C 1
ATOM 759 O O . PRO A 1 95 ? 26.187 18.345 -9.523 1.00 65.25 95 PRO A O 1
ATOM 762 N N . GLU A 1 96 ? 27.996 19.420 -10.291 1.00 69.19 96 GLU A N 1
ATOM 763 C CA . GLU A 1 96 ? 29.013 18.532 -9.730 1.00 69.19 96 GLU A CA 1
ATOM 764 C C . GLU A 1 96 ? 29.308 19.003 -8.297 1.00 69.19 96 GLU A C 1
ATOM 766 O O . GLU A 1 96 ? 30.400 19.484 -7.995 1.00 69.19 96 GLU A O 1
ATOM 771 N N . ASP A 1 97 ? 28.311 18.973 -7.418 1.00 61.06 97 ASP A N 1
ATOM 772 C CA . ASP A 1 97 ? 28.492 19.174 -5.985 1.00 61.06 97 ASP A CA 1
ATOM 773 C C . ASP A 1 97 ? 28.535 17.813 -5.277 1.00 61.06 97 ASP A C 1
ATOM 775 O O . ASP A 1 97 ? 27.544 17.087 -5.182 1.00 61.06 97 ASP A O 1
ATOM 779 N N . GLY A 1 98 ? 29.757 17.460 -4.857 1.00 52.38 98 GLY A N 1
ATOM 780 C CA . GLY A 1 98 ? 30.078 16.283 -4.048 1.00 52.38 98 GLY A CA 1
ATOM 781 C C . GLY A 1 98 ? 29.672 16.391 -2.585 1.00 52.38 98 GLY A C 1
ATOM 782 O O . GLY A 1 98 ? 29.366 17.507 -2.109 1.00 52.38 98 GLY A O 1
#